Protein AF-A0A8J5IFD4-F1 (afdb_monomer_lite)

Secondary structure (DSSP, 8-state):
----------------HHHHHHHHHHHH-TTPPP------PPP-PPPSSTT-HHHHHHHHHHHHHTT-GGGGG----HHHHHHHHHHHHTT------------

Sequence (103 aa):
MNGKESEEGESEQKDGLIDFVKHWQEASTSGHQLAIGPVEWIETLQQPDAVSCGVLVVAQVNSYLTEGMQLQEYNVLKKDVSVMRLNVLDGSVSFTGAFHIGV

Foldseek 3Di:
DDDDDDPDDPPPPPDDPVRVVVVVPVVPDPDDDDDDDDDDDDQFADDPDPPQVVLRVLLVVVCVVVVVPPRNVDHDDPVNSVVSVVCVVVVNSDPPDPPDPDD

pLDDT: mean 72.3, std 17.35, range [29.95, 90.44]

Organism: NCBI:txid2496075

Structure (mmCIF, N/CA/C/O backbone):
data_AF-A0A8J5IFD4-F1
#
_entry.id   AF-A0A8J5IFD4-F1
#
loop_
_atom_site.group_PDB
_atom_site.id
_atom_site.type_symbol
_atom_site.label_atom_id
_atom_site.label_alt_id
_atom_site.label_com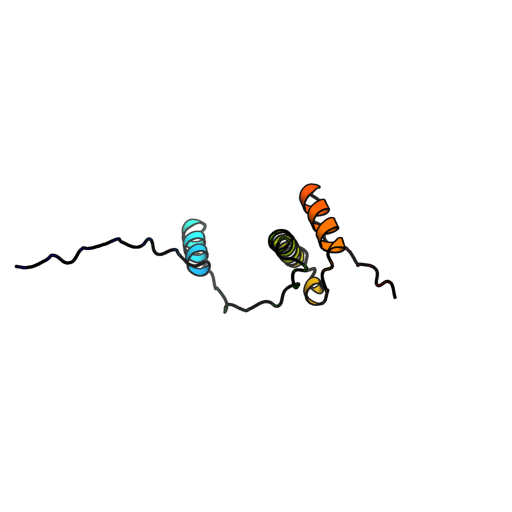p_id
_atom_site.label_asym_id
_atom_site.label_entity_id
_atom_site.label_seq_id
_atom_site.pdbx_PDB_ins_code
_atom_site.Cartn_x
_atom_site.Cartn_y
_atom_site.Cartn_z
_atom_site.occupancy
_atom_site.B_iso_or_equiv
_atom_site.auth_seq_id
_atom_site.auth_comp_id
_atom_site.auth_asym_id
_atom_site.auth_atom_id
_atom_site.pdbx_PDB_model_num
ATOM 1 N N . MET A 1 1 ? 8.724 49.317 23.387 1.00 36.44 1 MET A N 1
ATOM 2 C CA . MET A 1 1 ? 7.696 49.121 22.345 1.00 36.44 1 MET A CA 1
ATOM 3 C C . MET A 1 1 ? 7.507 47.623 22.188 1.00 36.44 1 MET A C 1
ATOM 5 O O . MET A 1 1 ? 8.445 46.959 21.773 1.00 36.44 1 MET A O 1
ATOM 9 N N . ASN A 1 2 ? 6.355 47.111 22.630 1.00 41.53 2 ASN A N 1
ATOM 10 C CA . ASN A 1 2 ? 5.953 45.711 22.482 1.00 41.53 2 ASN A CA 1
ATOM 11 C C . ASN A 1 2 ? 5.772 45.389 20.995 1.00 41.53 2 ASN A C 1
ATOM 13 O O . ASN A 1 2 ? 4.883 45.953 20.356 1.00 41.53 2 ASN A O 1
ATOM 17 N N . GLY A 1 3 ? 6.601 44.494 20.462 1.00 42.62 3 GLY A N 1
ATOM 18 C CA . GLY A 1 3 ? 6.360 43.833 19.184 1.00 42.62 3 GLY A CA 1
ATOM 19 C C . GLY A 1 3 ? 5.590 42.549 19.454 1.00 42.62 3 GLY A C 1
ATOM 20 O O . GLY A 1 3 ? 6.113 41.665 20.121 1.00 42.62 3 GLY A O 1
ATOM 21 N N . LYS A 1 4 ? 4.332 42.518 19.013 1.00 47.28 4 LYS A N 1
ATOM 22 C CA . LYS A 1 4 ? 3.388 41.408 19.154 1.00 47.28 4 LYS A CA 1
ATOM 23 C C . LYS A 1 4 ? 3.991 40.081 18.695 1.00 47.28 4 LYS A C 1
ATOM 25 O O . LYS A 1 4 ? 4.518 39.986 17.593 1.00 47.28 4 LYS A O 1
ATOM 30 N N . GLU A 1 5 ? 3.820 39.087 19.554 1.00 48.72 5 GLU A N 1
ATOM 31 C CA . GLU A 1 5 ? 3.754 37.668 19.234 1.00 48.72 5 GLU A CA 1
ATOM 32 C C . GLU A 1 5 ? 2.772 37.484 18.066 1.00 48.72 5 GLU A C 1
ATOM 34 O O . GLU A 1 5 ? 1.600 37.856 18.159 1.00 48.72 5 GLU A O 1
ATOM 39 N N . SER A 1 6 ? 3.278 37.034 16.920 1.00 49.50 6 SER A N 1
ATOM 40 C CA . SER A 1 6 ? 2.439 36.604 15.810 1.00 49.50 6 SER A CA 1
ATOM 41 C C . SER A 1 6 ? 1.981 35.184 16.107 1.00 49.50 6 SER A C 1
ATOM 43 O O . SER A 1 6 ? 2.758 34.240 15.981 1.00 49.50 6 SER A O 1
ATOM 45 N N . GLU A 1 7 ? 0.721 35.063 16.522 1.00 54.66 7 GLU A N 1
ATOM 46 C CA . GLU A 1 7 ? -0.076 33.850 16.362 1.00 54.66 7 GLU A CA 1
ATOM 47 C C . GLU A 1 7 ? -0.014 33.447 14.884 1.00 54.66 7 GLU A C 1
ATOM 49 O O . GLU A 1 7 ? -0.628 34.084 14.026 1.00 54.66 7 GLU A O 1
ATOM 54 N N . GLU A 1 8 ? 0.785 32.432 14.570 1.00 46.38 8 GLU A N 1
ATOM 55 C CA . GLU A 1 8 ? 0.882 31.886 13.225 1.00 46.38 8 GLU A CA 1
ATOM 56 C C . GLU A 1 8 ? 0.415 30.435 13.251 1.00 46.38 8 GLU A C 1
ATOM 58 O O . GLU A 1 8 ? 1.148 29.530 13.635 1.00 46.38 8 GLU A O 1
ATOM 63 N N . GLY A 1 9 ? -0.845 30.269 12.842 1.00 42.25 9 GLY A N 1
ATOM 64 C CA . GLY A 1 9 ? -1.382 29.050 12.257 1.00 42.25 9 GLY A CA 1
ATOM 65 C C . GLY A 1 9 ? -1.625 27.913 13.235 1.00 42.25 9 GLY A C 1
ATOM 66 O O . GLY A 1 9 ? -0.709 27.207 13.639 1.00 42.25 9 GLY A O 1
ATOM 67 N N . GLU A 1 10 ? -2.901 27.656 13.505 1.00 46.66 10 GLU A N 1
ATOM 68 C CA . GLU A 1 10 ? -3.403 26.317 13.790 1.00 46.66 10 GLU A CA 1
ATOM 69 C C . GLU A 1 10 ? -2.901 25.393 12.668 1.00 46.66 10 GLU A C 1
ATOM 71 O O . GLU A 1 10 ? -3.461 25.331 11.574 1.00 46.66 10 GLU A O 1
ATOM 76 N N . SER A 1 11 ? -1.732 24.782 12.874 1.00 53.47 11 SER A N 1
ATOM 77 C CA . SER A 1 11 ? -1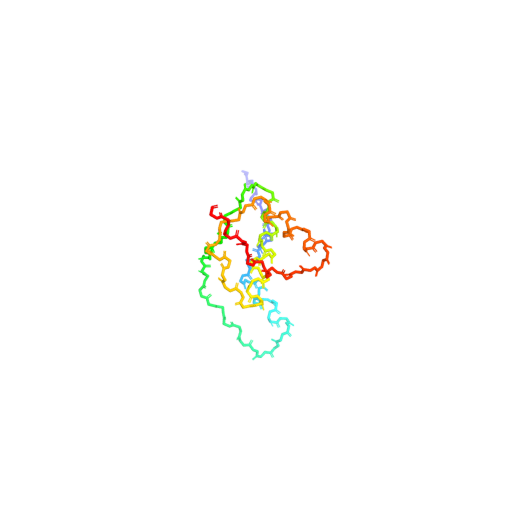.188 23.802 11.952 1.00 53.47 11 SER A CA 1
ATOM 78 C C . SER A 1 11 ? -2.213 22.686 11.897 1.00 53.47 11 SER A C 1
ATOM 80 O O . SER A 1 11 ? -2.422 22.036 12.921 1.00 53.47 11 SER A O 1
ATOM 82 N N . GLU A 1 12 ? -2.864 22.489 10.751 1.00 58.47 12 GLU A N 1
ATOM 83 C CA . GLU A 1 12 ? -3.700 21.320 10.501 1.00 58.47 12 GLU A CA 1
ATOM 84 C C . GLU A 1 12 ? -2.880 20.087 10.888 1.00 58.47 12 GLU A C 1
ATOM 86 O O . GLU A 1 12 ? -1.950 19.681 10.181 1.00 58.47 12 GLU A O 1
ATOM 91 N N . GLN A 1 13 ? -3.150 19.555 12.078 1.00 54.97 13 GLN A N 1
ATOM 92 C CA . GLN A 1 13 ? -2.482 18.381 12.592 1.00 54.97 13 GLN A CA 1
ATOM 93 C C . GLN A 1 13 ? -2.914 17.249 11.669 1.00 54.97 13 GLN A C 1
ATOM 95 O O . GLN A 1 13 ? -4.048 16.791 11.717 1.00 54.97 13 GLN A O 1
ATOM 100 N N . LYS A 1 14 ? -2.040 16.875 10.733 1.00 63.53 14 LYS A N 1
ATOM 101 C CA . LYS A 1 14 ? -2.312 15.770 9.822 1.00 63.53 14 LYS A CA 1
ATOM 102 C C . LYS A 1 14 ? -2.382 14.502 10.657 1.00 63.53 14 LYS A C 1
ATOM 104 O O . LYS A 1 14 ? -1.346 14.024 11.119 1.00 63.53 14 LYS A O 1
ATOM 109 N N . ASP A 1 15 ? -3.593 13.995 10.842 1.00 78.75 15 ASP A N 1
ATOM 110 C CA . ASP A 1 15 ? -3.846 12.701 11.461 1.00 78.75 15 ASP A CA 1
ATOM 111 C C . ASP A 1 15 ? -2.933 11.633 10.848 1.00 78.75 15 ASP A C 1
ATOM 113 O O . ASP A 1 15 ? -2.793 11.518 9.623 1.00 78.75 15 ASP A O 1
ATOM 117 N N . GLY A 1 16 ? -2.297 10.837 11.708 1.00 87.12 16 GLY A N 1
ATOM 118 C CA . GLY A 1 16 ? -1.591 9.642 11.264 1.00 87.12 16 GLY A CA 1
ATOM 119 C C . GLY A 1 16 ? -2.574 8.569 10.783 1.00 87.12 16 GLY A C 1
ATOM 120 O O . GLY A 1 16 ? -3.776 8.648 11.026 1.00 87.12 16 GLY A O 1
ATOM 121 N N . LEU A 1 17 ? -2.066 7.503 10.151 1.00 88.00 17 LEU A N 1
ATOM 122 C CA . LEU A 1 17 ? -2.905 6.384 9.688 1.00 88.00 17 LEU A CA 1
ATOM 123 C C . LEU A 1 17 ? -3.773 5.792 10.815 1.00 88.00 17 LEU A C 1
ATOM 125 O O . LEU A 1 17 ? -4.927 5.449 10.588 1.00 88.00 17 LEU A O 1
ATOM 129 N N . ILE A 1 18 ? -3.225 5.691 12.029 1.00 89.50 18 ILE A N 1
ATOM 130 C CA . ILE A 1 18 ? -3.944 5.176 13.202 1.00 89.50 18 ILE A CA 1
ATOM 131 C C . ILE A 1 18 ? -5.13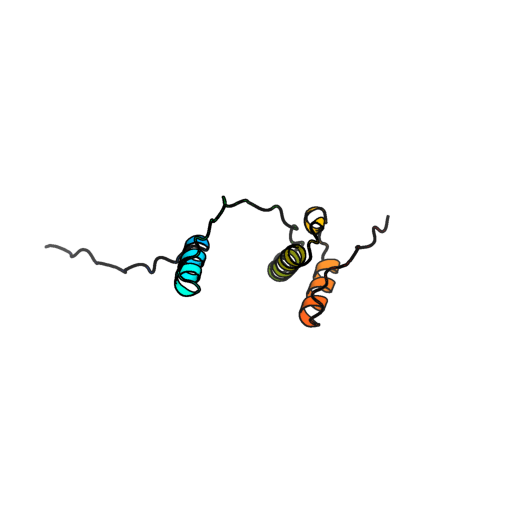6 6.069 13.552 1.00 89.50 18 ILE A C 1
ATOM 133 O O . ILE A 1 18 ? -6.229 5.557 13.789 1.00 89.50 18 ILE A O 1
ATOM 137 N N . ASP A 1 19 ? -4.933 7.383 13.581 1.00 89.94 19 ASP A N 1
ATOM 138 C CA . ASP A 1 19 ? -5.977 8.337 13.955 1.00 89.94 19 ASP A CA 1
ATOM 139 C C . ASP A 1 19 ? -7.055 8.395 12.873 1.00 89.94 19 ASP A C 1
ATOM 141 O O . ASP A 1 19 ? -8.240 8.283 13.181 1.00 89.94 19 ASP A O 1
ATOM 145 N N . PHE A 1 20 ? -6.648 8.385 11.599 1.00 90.25 20 PHE A N 1
ATOM 146 C CA . PHE A 1 20 ? -7.569 8.244 10.473 1.00 90.25 20 PHE A CA 1
ATOM 147 C C . PHE A 1 20 ? -8.457 6.997 10.599 1.00 90.25 20 PHE A C 1
ATOM 149 O O . PHE A 1 20 ? -9.675 7.082 10.440 1.00 90.25 20 PHE A O 1
ATOM 156 N N . VAL A 1 21 ? -7.872 5.833 10.900 1.00 89.56 21 VAL A N 1
ATOM 157 C CA . VAL A 1 21 ? -8.622 4.574 11.017 1.00 89.56 21 VAL A CA 1
ATOM 158 C C . VAL A 1 21 ? -9.603 4.610 12.197 1.00 89.56 21 VAL A C 1
ATOM 160 O O . VAL A 1 21 ? -10.720 4.104 12.069 1.00 89.56 21 VAL A O 1
ATOM 1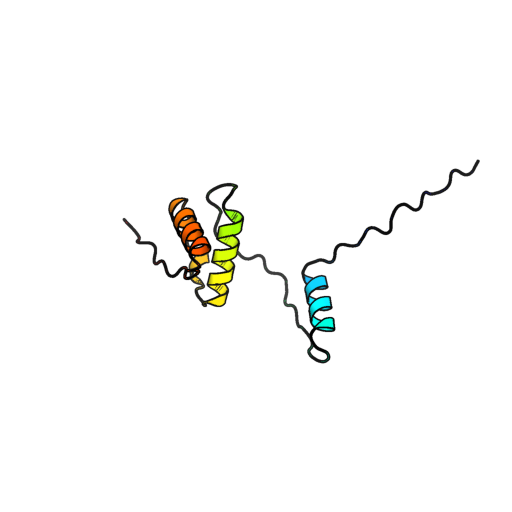63 N N . LYS A 1 22 ? -9.230 5.233 13.322 1.00 88.19 22 LYS A N 1
ATOM 164 C CA . LYS A 1 22 ? -10.138 5.433 14.464 1.00 88.19 22 LYS A CA 1
ATOM 165 C C . LYS A 1 22 ? -11.312 6.337 14.091 1.00 88.19 22 LYS A C 1
ATOM 167 O O . LYS A 1 22 ? -12.456 5.927 14.267 1.00 88.19 22 LYS A O 1
ATOM 172 N N . HIS A 1 23 ? -11.041 7.505 13.502 1.00 88.44 23 HIS A N 1
ATOM 173 C CA . HIS A 1 23 ? -12.083 8.432 13.050 1.00 88.44 23 HIS A CA 1
ATOM 174 C C . HIS A 1 23 ? -13.022 7.772 12.030 1.00 88.44 23 HIS A C 1
ATOM 176 O O . HIS A 1 23 ? -14.245 7.903 12.115 1.00 88.44 23 HIS A O 1
ATOM 182 N N . TRP A 1 24 ? -12.469 6.997 11.093 1.00 89.06 24 TRP A N 1
ATOM 183 C CA . TRP A 1 24 ? -13.263 6.232 10.136 1.00 89.06 24 TRP A CA 1
ATOM 184 C C . TRP A 1 24 ? -14.159 5.189 10.818 1.00 89.06 24 TRP A C 1
ATOM 186 O O . TRP A 1 24 ? -15.320 5.045 10.429 1.00 89.06 24 TRP A O 1
ATOM 196 N N . GLN A 1 25 ? -13.665 4.483 11.840 1.00 88.88 25 GLN A N 1
ATOM 197 C CA . GLN A 1 25 ? -14.462 3.504 12.581 1.00 88.88 25 GLN A CA 1
ATOM 198 C C . GLN A 1 25 ? -15.598 4.164 13.368 1.00 88.88 25 GLN A C 1
ATOM 200 O O . GLN A 1 25 ? -16.732 3.679 13.304 1.00 88.88 25 GLN A O 1
ATOM 205 N N . GLU A 1 26 ? -15.314 5.262 14.068 1.00 87.88 26 GLU A N 1
ATOM 206 C CA . GLU A 1 26 ? -16.316 6.038 14.807 1.00 87.88 26 GLU A CA 1
ATOM 207 C C . GLU A 1 26 ? -17.439 6.529 13.886 1.00 87.88 26 GLU A C 1
ATOM 209 O O . GLU A 1 26 ? -18.617 6.441 14.241 1.00 87.88 26 GLU A O 1
ATOM 214 N N . ALA A 1 27 ? -17.087 6.979 12.677 1.00 89.50 27 ALA A N 1
ATOM 215 C CA . ALA A 1 27 ? -18.049 7.437 11.679 1.00 89.50 27 ALA A CA 1
ATOM 216 C C . ALA A 1 27 ? -18.833 6.292 11.012 1.00 89.50 27 ALA A C 1
ATOM 218 O O . ALA A 1 27 ? -20.007 6.459 10.678 1.00 89.50 27 ALA A O 1
ATOM 219 N N . SER A 1 28 ? -18.200 5.136 10.790 1.00 87.50 28 SER A N 1
ATOM 220 C CA . SER A 1 28 ? -18.790 4.042 10.004 1.00 87.50 28 SER A CA 1
ATOM 221 C C . SER A 1 28 ? -19.676 3.110 10.826 1.00 87.50 28 SER A C 1
ATOM 223 O O . SER A 1 28 ? -20.590 2.487 10.282 1.00 87.50 28 SER A O 1
ATOM 225 N N . THR A 1 29 ? -19.405 2.934 12.122 1.00 78.88 29 THR A N 1
ATOM 226 C CA . THR A 1 29 ? -20.163 2.001 12.966 1.00 78.88 29 THR A CA 1
ATOM 227 C C . THR A 1 29 ? -20.110 2.412 14.432 1.00 78.88 29 THR A C 1
ATOM 229 O O . THR A 1 29 ? -19.054 2.372 15.063 1.00 78.88 29 THR A O 1
ATOM 232 N N . SER A 1 30 ? -21.274 2.697 15.018 1.00 72.62 30 SER A N 1
ATOM 233 C CA . SER A 1 30 ? -21.407 2.857 16.464 1.00 72.62 30 SER A CA 1
ATOM 234 C C . SER A 1 30 ? -21.497 1.483 17.141 1.00 72.62 30 SER A C 1
ATOM 236 O O . SER A 1 30 ? -22.389 0.687 16.856 1.00 72.62 30 SER A O 1
ATOM 238 N N . GLY A 1 31 ? -20.553 1.181 18.038 1.00 73.62 31 GLY A N 1
ATOM 239 C CA . GLY A 1 31 ? -20.661 0.050 18.974 1.00 73.62 31 GLY A CA 1
ATOM 240 C C . GLY A 1 31 ? -19.631 -1.075 18.841 1.00 73.62 31 GLY A C 1
ATOM 241 O O . GLY A 1 31 ? -19.602 -1.943 19.709 1.00 73.62 31 GLY A O 1
ATOM 242 N N . HIS A 1 32 ? -18.759 -1.059 17.830 1.00 77.50 32 HIS A N 1
ATOM 243 C CA . HIS A 1 32 ? -17.624 -1.987 17.759 1.00 77.50 32 HIS A CA 1
ATOM 244 C C . HIS A 1 32 ? -16.343 -1.272 18.178 1.00 77.50 32 HIS A C 1
ATOM 246 O O . HIS A 1 32 ? -16.062 -0.180 17.700 1.00 77.50 32 HIS A O 1
ATOM 252 N N . GLN A 1 33 ? -15.563 -1.879 19.071 1.00 80.06 33 GLN A N 1
ATOM 253 C CA . GLN A 1 33 ? -14.252 -1.355 19.436 1.00 80.06 33 GLN A CA 1
ATOM 254 C C . GLN A 1 33 ? -13.210 -1.905 18.462 1.00 80.06 33 GLN A C 1
ATOM 256 O O . GLN A 1 33 ? -13.032 -3.120 18.366 1.00 80.06 33 GLN A O 1
ATOM 261 N N . LEU A 1 34 ? -12.516 -1.020 17.747 1.00 84.31 34 LEU A N 1
ATOM 262 C CA . LEU A 1 34 ? -11.375 -1.417 16.933 1.00 84.31 34 LEU A CA 1
ATOM 263 C C . LEU A 1 34 ? -10.135 -1.588 17.816 1.00 84.31 34 LEU A C 1
ATOM 265 O O . LEU A 1 34 ? -9.646 -0.630 18.412 1.00 84.31 34 LEU A O 1
ATOM 269 N N . ALA A 1 35 ? -9.603 -2.806 17.866 1.00 85.50 35 ALA A N 1
ATOM 270 C CA . ALA A 1 35 ? -8.300 -3.075 18.458 1.00 85.50 35 ALA A CA 1
ATOM 271 C C . ALA A 1 35 ? -7.219 -2.953 17.376 1.00 85.50 35 ALA A C 1
ATOM 273 O O . ALA A 1 35 ? -7.152 -3.773 16.462 1.00 85.50 35 ALA A O 1
ATOM 274 N N . ILE A 1 36 ? -6.374 -1.927 17.478 1.00 86.75 36 ILE A N 1
ATOM 275 C CA . ILE A 1 36 ? -5.191 -1.774 16.627 1.00 86.75 36 ILE A CA 1
ATOM 276 C C . ILE A 1 36 ? -4.015 -2.400 17.377 1.00 86.75 36 ILE A C 1
ATOM 278 O O . ILE A 1 36 ? -3.666 -1.956 18.472 1.00 86.75 36 ILE A O 1
ATOM 282 N N . GLY A 1 37 ? -3.446 -3.461 16.806 1.00 87.50 37 GLY A N 1
ATOM 283 C CA . GLY A 1 37 ? -2.237 -4.097 17.326 1.00 87.50 37 GLY A CA 1
ATOM 284 C C . GLY A 1 37 ? -1.001 -3.193 17.217 1.00 87.50 37 GLY A C 1
ATOM 285 O O . GLY A 1 37 ? -1.077 -2.094 16.662 1.00 87.50 37 GLY A O 1
ATOM 286 N N . PRO A 1 38 ? 0.154 -3.631 17.743 1.00 86.62 38 PRO A N 1
ATOM 287 C CA . PRO A 1 38 ? 1.405 -2.908 17.548 1.00 86.62 38 PRO A CA 1
ATOM 288 C C . PRO A 1 38 ? 1.711 -2.739 16.054 1.00 86.62 38 PRO A C 1
ATOM 290 O O . PRO A 1 38 ? 1.406 -3.606 15.237 1.00 86.62 38 PRO A O 1
ATOM 293 N N . VAL A 1 39 ? 2.323 -1.608 15.700 1.00 86.06 39 VAL A N 1
ATOM 294 C CA . VAL A 1 39 ? 2.816 -1.383 14.339 1.00 86.06 39 VAL A CA 1
ATOM 295 C C . VAL A 1 39 ? 4.059 -2.236 14.138 1.00 86.06 39 VAL A C 1
ATOM 297 O O . VAL A 1 39 ? 5.061 -2.050 14.829 1.00 86.06 39 VAL A O 1
ATOM 300 N N . GLU A 1 40 ? 3.993 -3.147 13.175 1.00 86.06 40 GLU A N 1
ATOM 301 C CA . GLU A 1 40 ? 5.115 -3.990 12.787 1.00 86.06 40 GLU A CA 1
ATOM 302 C C . GLU A 1 40 ? 5.683 -3.526 11.448 1.00 86.06 40 GLU A C 1
ATOM 304 O O . GLU A 1 40 ? 4.954 -3.223 10.500 1.00 86.06 40 GLU A O 1
ATOM 309 N N . TRP A 1 41 ? 7.011 -3.463 11.377 1.00 84.81 41 TRP A N 1
ATOM 310 C CA . TRP A 1 41 ? 7.702 -3.272 10.113 1.00 84.81 41 TRP A CA 1
ATOM 311 C C . TRP A 1 41 ? 7.700 -4.593 9.365 1.00 84.81 41 TRP A C 1
ATOM 313 O O . TRP A 1 41 ? 8.245 -5.587 9.836 1.00 84.81 41 TRP A O 1
ATOM 323 N N . ILE A 1 42 ? 7.072 -4.586 8.199 1.00 78.00 42 ILE A N 1
ATOM 324 C CA . ILE A 1 42 ? 6.975 -5.760 7.347 1.00 78.00 42 ILE A CA 1
ATOM 325 C C . ILE A 1 42 ? 8.169 -5.737 6.395 1.00 78.00 42 ILE A C 1
ATOM 327 O O . ILE A 1 42 ? 8.396 -4.737 5.708 1.00 78.00 42 ILE A O 1
ATOM 331 N N . GLU A 1 43 ? 8.930 -6.828 6.343 1.00 74.94 43 GLU A N 1
ATOM 332 C CA . GLU A 1 43 ? 9.925 -7.009 5.290 1.00 74.94 43 GLU A CA 1
ATOM 333 C C . GLU A 1 43 ? 9.196 -7.165 3.954 1.00 74.94 43 GLU A C 1
ATOM 335 O O . GLU A 1 43 ? 8.271 -7.960 3.810 1.00 74.94 43 GLU A O 1
ATOM 340 N N . THR A 1 44 ? 9.554 -6.347 2.971 1.00 72.38 44 THR A N 1
ATOM 341 C CA . THR A 1 44 ? 8.886 -6.358 1.667 1.00 72.38 44 THR A CA 1
ATOM 342 C C . THR A 1 44 ? 9.898 -6.514 0.549 1.00 72.38 44 THR A C 1
ATOM 344 O O . THR A 1 44 ? 11.102 -6.317 0.731 1.00 72.38 44 THR A O 1
ATOM 347 N N . LEU A 1 45 ? 9.375 -6.851 -0.627 1.00 72.69 45 LEU A N 1
ATOM 348 C CA . LEU A 1 45 ? 10.120 -6.938 -1.872 1.00 72.69 45 LEU A CA 1
ATOM 349 C C . LEU A 1 45 ? 10.949 -5.674 -2.102 1.00 72.69 45 LEU A C 1
ATOM 351 O O . LEU A 1 45 ? 10.406 -4.574 -2.240 1.00 72.69 45 LEU A O 1
ATOM 355 N N . GLN A 1 46 ? 12.270 -5.830 -2.201 1.00 80.25 46 GLN A N 1
ATOM 356 C CA . GLN A 1 46 ? 13.121 -4.709 -2.574 1.00 80.25 46 GLN A CA 1
ATOM 357 C C . GLN A 1 46 ? 12.831 -4.299 -4.015 1.00 80.25 46 GLN A C 1
ATOM 359 O O . GLN A 1 46 ? 12.879 -5.111 -4.940 1.00 80.25 46 GLN A O 1
ATOM 364 N N . GLN A 1 47 ? 12.524 -3.017 -4.208 1.00 83.94 47 GLN A N 1
ATOM 365 C CA . GLN A 1 47 ? 12.240 -2.496 -5.535 1.00 83.94 47 GLN A CA 1
ATOM 366 C C . GLN A 1 47 ? 13.503 -2.529 -6.413 1.00 83.94 47 GLN A C 1
ATOM 368 O O . GLN A 1 47 ? 14.549 -2.033 -5.993 1.00 83.94 47 GLN A O 1
ATOM 373 N N . PRO A 1 48 ? 13.429 -3.067 -7.645 1.00 84.44 48 PRO A N 1
ATOM 374 C CA . PRO A 1 48 ? 14.594 -3.167 -8.528 1.00 84.44 48 PRO A CA 1
ATOM 375 C C . PRO A 1 48 ? 15.000 -1.825 -9.162 1.00 84.44 48 PRO A C 1
ATOM 377 O O . PRO A 1 48 ? 16.008 -1.745 -9.869 1.00 84.44 48 PRO A O 1
ATOM 380 N N . ASP A 1 49 ? 14.195 -0.779 -8.979 1.00 86.81 49 ASP A N 1
ATOM 381 C CA . ASP A 1 49 ? 14.406 0.566 -9.504 1.00 86.81 49 ASP A CA 1
ATOM 382 C C . ASP A 1 49 ? 13.616 1.604 -8.691 1.00 86.81 49 ASP A C 1
ATOM 384 O O . ASP A 1 49 ? 12.822 1.251 -7.827 1.00 86.81 49 ASP A O 1
ATOM 388 N N . ALA A 1 50 ? 13.821 2.891 -8.981 1.00 88.69 50 ALA A N 1
ATOM 389 C CA . ALA A 1 50 ? 13.204 4.006 -8.259 1.00 88.69 50 ALA A CA 1
ATOM 390 C C . ALA A 1 50 ? 11.746 4.314 -8.664 1.00 88.69 50 ALA A C 1
ATOM 392 O O . ALA A 1 50 ? 11.186 5.308 -8.203 1.00 88.69 50 ALA A O 1
ATOM 393 N N . VAL A 1 51 ? 11.138 3.532 -9.566 1.00 90.44 51 VAL A N 1
ATOM 394 C CA . VAL A 1 51 ? 9.837 3.866 -10.182 1.00 90.44 51 VAL A CA 1
ATOM 395 C C . VAL A 1 51 ? 8.784 2.770 -10.029 1.00 90.44 51 VAL A C 1
ATOM 397 O O . VAL A 1 51 ? 7.678 2.902 -10.559 1.00 90.44 51 VAL A O 1
ATOM 400 N N . SER A 1 52 ? 9.105 1.679 -9.333 1.00 88.50 52 SER A N 1
ATOM 401 C CA . SER A 1 52 ? 8.253 0.483 -9.250 1.00 88.50 52 SER A CA 1
ATOM 402 C C . SER A 1 52 ? 7.524 0.308 -7.922 1.00 88.50 52 SER A C 1
ATOM 404 O O . SER A 1 52 ? 6.725 -0.617 -7.794 1.00 88.50 52 SER A O 1
ATOM 406 N N . CYS A 1 53 ? 7.714 1.226 -6.970 1.00 88.44 53 CYS A N 1
ATOM 407 C CA . CYS A 1 53 ? 7.089 1.177 -5.648 1.00 88.44 53 CYS A CA 1
ATOM 408 C C . CYS A 1 53 ? 5.560 0.995 -5.690 1.00 88.44 53 CYS A C 1
ATOM 410 O O . CYS A 1 53 ? 5.037 0.139 -4.986 1.00 88.44 53 CYS A O 1
ATOM 412 N N . GLY A 1 54 ? 4.838 1.721 -6.551 1.00 88.38 54 GLY A N 1
ATOM 413 C CA . GLY A 1 54 ? 3.374 1.628 -6.617 1.00 88.38 54 GLY A CA 1
ATOM 414 C C . GLY A 1 54 ? 2.870 0.242 -7.031 1.00 88.38 54 GLY A C 1
ATOM 415 O O . GLY A 1 54 ? 1.925 -0.280 -6.450 1.00 88.38 54 GLY A O 1
ATOM 416 N N . VAL A 1 55 ? 3.542 -0.389 -7.994 1.00 86.25 55 VAL A N 1
ATOM 417 C CA . VAL A 1 55 ? 3.190 -1.735 -8.479 1.00 86.25 55 VAL A CA 1
ATOM 418 C C . VAL A 1 55 ? 3.469 -2.780 -7.404 1.00 86.25 55 VAL A C 1
ATOM 420 O O . VAL A 1 55 ? 2.673 -3.695 -7.214 1.00 86.25 55 VAL A O 1
ATOM 423 N N . LEU A 1 56 ? 4.568 -2.614 -6.667 1.00 85.12 56 LEU A N 1
ATOM 424 C CA . LEU A 1 56 ? 4.937 -3.502 -5.568 1.00 85.12 56 LEU A CA 1
ATOM 425 C C . LEU A 1 56 ? 3.967 -3.404 -4.391 1.00 85.12 56 LEU A C 1
ATOM 427 O O . LEU A 1 56 ? 3.613 -4.431 -3.824 1.00 85.12 56 LEU A O 1
ATOM 431 N N . VAL A 1 57 ? 3.479 -2.202 -4.064 1.00 85.94 57 VAL A N 1
ATOM 432 C CA . VAL A 1 57 ? 2.431 -2.022 -3.045 1.00 85.94 57 VAL A CA 1
ATOM 433 C C . VAL A 1 57 ? 1.159 -2.768 -3.446 1.00 85.94 57 VAL A C 1
ATOM 435 O O . VAL A 1 57 ? 0.605 -3.506 -2.634 1.00 85.94 57 VAL A O 1
ATOM 438 N N . VAL A 1 58 ? 0.717 -2.636 -4.701 1.00 86.06 58 VAL A N 1
ATOM 439 C CA . VAL A 1 58 ? -0.467 -3.356 -5.202 1.00 86.06 58 VAL A CA 1
ATOM 440 C C . VAL A 1 58 ? -0.261 -4.870 -5.144 1.00 86.06 58 VAL A C 1
ATOM 442 O O . VAL A 1 58 ? -1.147 -5.588 -4.681 1.00 86.06 58 VAL A O 1
ATOM 445 N N . ALA A 1 59 ? 0.912 -5.356 -5.556 1.00 79.81 59 ALA A N 1
ATOM 446 C CA . ALA A 1 59 ? 1.248 -6.775 -5.487 1.00 79.81 59 ALA A CA 1
ATOM 447 C C . ALA A 1 59 ? 1.230 -7.299 -4.044 1.00 79.81 59 ALA A C 1
ATOM 449 O O . ALA A 1 59 ? 0.607 -8.327 -3.779 1.00 79.81 59 ALA A O 1
ATOM 450 N N . GLN A 1 60 ? 1.833 -6.564 -3.104 1.00 80.56 60 GLN A N 1
ATOM 451 C CA . GLN A 1 60 ? 1.858 -6.923 -1.686 1.00 80.56 60 GLN A CA 1
ATOM 452 C C . GLN A 1 60 ? 0.445 -6.986 -1.091 1.00 80.56 60 GLN A C 1
ATOM 454 O O . GLN A 1 60 ? 0.103 -7.967 -0.432 1.00 80.56 60 GLN A O 1
ATOM 459 N N . VAL A 1 61 ? -0.389 -5.971 -1.345 1.00 83.81 61 VAL A N 1
ATOM 460 C CA . VAL A 1 61 ? -1.784 -5.936 -0.873 1.00 83.81 61 VAL A CA 1
ATOM 461 C C . VAL A 1 61 ? -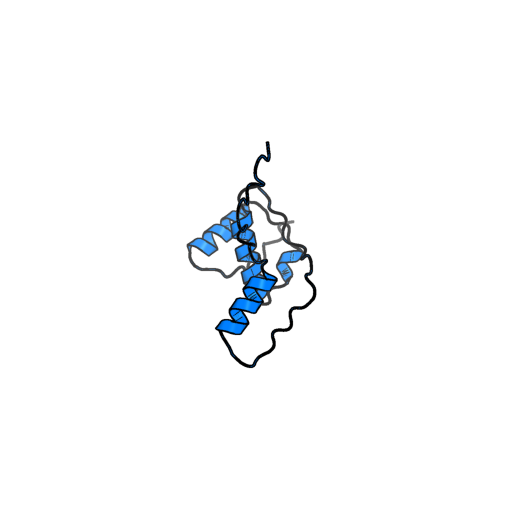2.572 -7.112 -1.441 1.00 83.81 61 VAL A C 1
ATOM 463 O O . VAL A 1 61 ? -3.259 -7.801 -0.690 1.00 83.81 61 VAL A O 1
ATOM 466 N N . ASN A 1 62 ? -2.440 -7.392 -2.740 1.00 80.06 62 ASN A N 1
ATOM 467 C CA . ASN A 1 62 ? -3.119 -8.533 -3.342 1.00 80.06 62 ASN 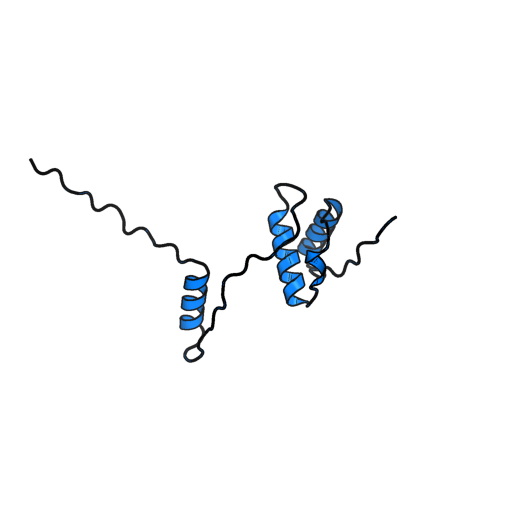A CA 1
ATOM 468 C C . ASN A 1 62 ? -2.675 -9.858 -2.711 1.00 80.06 62 ASN A C 1
ATOM 470 O O . ASN A 1 62 ? -3.517 -10.691 -2.403 1.00 80.06 62 ASN A O 1
ATOM 474 N N . SER A 1 63 ? -1.374 -10.030 -2.467 1.00 77.44 63 SER A N 1
ATOM 475 C CA . SER A 1 63 ? -0.821 -11.207 -1.788 1.00 77.44 63 SER A CA 1
ATOM 476 C C . SER A 1 63 ? -1.496 -11.483 -0.448 1.00 77.44 63 SER A C 1
ATOM 478 O O . SER A 1 63 ? -1.862 -12.623 -0.167 1.00 77.44 63 SER A O 1
ATOM 480 N N . TYR A 1 64 ? -1.684 -10.435 0.360 1.00 78.44 64 TYR A N 1
ATOM 481 C CA . TYR A 1 64 ? -2.381 -10.534 1.641 1.00 78.44 64 TYR A CA 1
ATOM 482 C C . TYR A 1 64 ? -3.851 -10.918 1.467 1.00 78.44 64 TYR A C 1
ATOM 484 O O . TYR A 1 64 ? -4.347 -11.763 2.205 1.00 78.44 64 TYR A O 1
ATOM 492 N N . LEU A 1 65 ? -4.538 -10.334 0.482 1.00 81.56 65 LEU A N 1
ATOM 493 C CA . LEU A 1 65 ? -5.950 -10.618 0.215 1.00 81.56 65 LEU A CA 1
ATOM 494 C C . LEU A 1 65 ? -6.190 -12.035 -0.321 1.00 81.56 65 LEU A C 1
ATOM 496 O O . LEU A 1 65 ? -7.253 -12.599 -0.084 1.00 81.56 65 LEU A O 1
ATOM 500 N N . THR A 1 66 ? -5.225 -12.607 -1.043 1.00 77.50 66 THR A N 1
ATOM 501 C CA . THR A 1 66 ? -5.341 -13.945 -1.642 1.00 77.50 66 THR A CA 1
ATOM 502 C C . THR A 1 66 ? -4.656 -15.042 -0.822 1.00 77.50 66 THR A C 1
ATOM 504 O O . THR A 1 66 ? -4.417 -16.120 -1.361 1.00 77.50 66 THR A O 1
ATOM 507 N N . GLU A 1 67 ? -4.277 -14.767 0.434 1.00 68.06 67 GLU A N 1
ATOM 508 C CA . GLU A 1 67 ? -3.528 -15.680 1.325 1.00 68.06 67 GLU A CA 1
ATOM 509 C C . GLU A 1 67 ? -2.194 -16.193 0.734 1.00 68.06 67 GLU A C 1
ATOM 511 O O . GLU A 1 67 ? -1.600 -17.171 1.193 1.00 68.06 67 GLU A O 1
ATOM 516 N N . GLY A 1 68 ? -1.670 -15.505 -0.281 1.00 63.06 68 GLY A N 1
ATOM 517 C CA . GLY A 1 68 ? -0.404 -15.828 -0.924 1.00 63.06 68 GLY A CA 1
ATOM 518 C C . GLY A 1 68 ? 0.752 -15.239 -0.129 1.00 63.06 68 GLY A C 1
ATOM 519 O O . GLY A 1 68 ? 1.326 -14.242 -0.538 1.00 63.06 68 GLY A O 1
ATOM 520 N N . MET A 1 69 ? 1.125 -15.812 1.013 1.00 54.28 69 MET A N 1
ATOM 521 C CA . MET A 1 69 ? 2.204 -15.260 1.858 1.00 54.28 69 MET A CA 1
ATOM 522 C C . MET A 1 69 ? 3.628 -15.393 1.273 1.00 54.28 69 MET A C 1
ATOM 524 O O . MET A 1 69 ? 4.588 -14.952 1.894 1.00 54.28 69 MET A O 1
ATOM 528 N N . GLN A 1 70 ? 3.798 -15.963 0.077 1.00 57.59 70 GLN A N 1
ATOM 529 C CA . GLN A 1 70 ? 5.122 -16.309 -0.465 1.00 57.59 70 GLN A CA 1
ATOM 530 C C . GLN A 1 70 ? 5.902 -15.144 -1.091 1.00 57.59 70 GLN A C 1
ATOM 532 O O . GLN A 1 70 ? 7.065 -15.321 -1.444 1.00 57.59 70 GLN A O 1
ATOM 537 N N . LEU A 1 71 ? 5.313 -13.952 -1.239 1.00 58.06 71 LEU A N 1
ATOM 538 C CA . LEU A 1 71 ? 6.027 -12.841 -1.876 1.00 58.06 71 LEU A CA 1
ATOM 539 C C . LEU A 1 71 ? 7.251 -12.372 -1.080 1.00 58.06 71 LEU A C 1
ATOM 541 O O . LEU A 1 71 ? 8.166 -11.840 -1.690 1.00 58.06 71 LEU A O 1
ATOM 545 N N . GLN A 1 72 ? 7.320 -12.587 0.236 1.00 56.81 72 GLN A N 1
ATOM 546 C CA . GLN A 1 72 ? 8.438 -12.071 1.040 1.00 56.81 72 GLN A CA 1
ATOM 547 C C . GLN A 1 72 ? 9.789 -12.740 0.755 1.00 56.81 72 GLN A C 1
ATOM 549 O O . GLN A 1 72 ? 10.827 -12.144 1.020 1.00 56.81 72 GLN A O 1
ATOM 554 N N . GLU A 1 73 ? 9.796 -13.936 0.165 1.00 58.12 73 GLU A N 1
ATOM 555 C CA . GLU A 1 73 ? 11.030 -14.687 -0.106 1.00 58.12 73 GLU A CA 1
ATOM 556 C C . GLU A 1 73 ? 11.584 -14.456 -1.524 1.00 58.12 73 GLU A C 1
ATOM 558 O O . GLU A 1 73 ? 12.625 -15.007 -1.890 1.00 58.12 73 GLU A O 1
ATOM 563 N N . TYR A 1 74 ? 10.905 -13.653 -2.352 1.00 66.75 74 TYR A N 1
ATOM 564 C CA . TYR A 1 74 ? 11.245 -13.503 -3.767 1.00 66.75 74 TYR A CA 1
ATOM 565 C C . TYR A 1 74 ? 12.063 -12.237 -4.051 1.00 66.75 74 TYR A C 1
ATOM 567 O O . TYR A 1 74 ? 11.741 -11.148 -3.597 1.00 66.75 74 TYR A O 1
ATOM 575 N N . ASN A 1 75 ? 13.097 -12.339 -4.887 1.00 71.50 75 ASN A N 1
ATOM 576 C CA . ASN A 1 75 ? 13.768 -11.154 -5.426 1.00 71.50 75 ASN A CA 1
ATOM 577 C C . ASN A 1 75 ? 13.027 -10.670 -6.675 1.00 71.50 75 ASN A C 1
ATOM 579 O O . ASN A 1 75 ? 13.084 -11.328 -7.713 1.00 71.50 75 ASN A O 1
ATOM 583 N N . VAL A 1 76 ? 12.368 -9.510 -6.605 1.00 75.50 76 VAL A N 1
ATOM 584 C CA . VAL A 1 76 ? 11.664 -8.948 -7.767 1.00 75.50 76 VAL A CA 1
ATOM 585 C C . VAL A 1 76 ? 12.655 -8.443 -8.803 1.00 75.50 76 VAL A C 1
ATOM 587 O O . VAL A 1 76 ? 13.407 -7.497 -8.568 1.00 75.50 76 VAL A O 1
ATOM 590 N N . LEU A 1 77 ? 12.599 -9.019 -10.000 1.00 81.62 77 LEU A N 1
ATOM 591 C CA . LEU A 1 77 ? 13.352 -8.536 -11.147 1.00 81.62 77 LEU A CA 1
ATOM 592 C C . LEU A 1 77 ? 12.514 -7.535 -11.950 1.00 81.62 77 LEU A C 1
ATOM 594 O O . LEU A 1 77 ? 11.283 -7.530 -11.917 1.00 81.62 77 LEU A O 1
ATOM 598 N N . LYS A 1 78 ? 13.180 -6.716 -12.773 1.00 81.12 78 LYS A N 1
ATOM 599 C CA . LYS A 1 78 ? 12.499 -5.758 -13.667 1.00 81.12 78 LYS A CA 1
ATOM 600 C C . LYS A 1 78 ? 11.469 -6.418 -14.590 1.00 81.12 78 LYS A C 1
ATOM 602 O O . LYS A 1 78 ? 10.441 -5.819 -14.880 1.00 81.12 78 LYS A O 1
ATOM 607 N N . LYS A 1 79 ? 11.723 -7.655 -15.039 1.00 83.50 79 LYS A N 1
ATOM 608 C CA . LYS A 1 79 ? 10.763 -8.416 -15.857 1.00 83.50 79 LYS A CA 1
ATOM 609 C C . LYS A 1 79 ? 9.473 -8.721 -15.092 1.00 83.50 79 LYS A C 1
ATOM 611 O O . LYS A 1 79 ? 8.398 -8.647 -15.676 1.00 83.50 79 LYS A O 1
ATOM 616 N N . ASP A 1 80 ? 9.582 -9.005 -13.797 1.00 79.00 80 ASP A N 1
ATOM 617 C CA . ASP A 1 80 ? 8.438 -9.349 -12.959 1.00 79.00 80 ASP A CA 1
ATOM 618 C C . ASP A 1 80 ? 7.601 -8.095 -12.732 1.00 79.00 80 ASP A C 1
ATOM 620 O O . ASP A 1 80 ? 6.393 -8.140 -12.919 1.00 79.00 80 ASP A O 1
ATOM 624 N N . VAL A 1 81 ? 8.241 -6.942 -12.499 1.00 82.25 81 VAL A N 1
ATOM 625 C CA . VAL A 1 81 ? 7.557 -5.639 -12.473 1.00 82.25 81 VAL A CA 1
ATOM 626 C C . VAL A 1 81 ? 6.789 -5.373 -13.768 1.00 82.25 81 VAL A C 1
ATOM 628 O O . VAL A 1 81 ? 5.655 -4.906 -13.706 1.00 82.25 81 VAL A O 1
ATOM 631 N N . SER A 1 82 ? 7.376 -5.634 -14.939 1.00 86.00 82 SER A N 1
ATOM 632 C CA . SER A 1 82 ? 6.684 -5.417 -16.219 1.00 86.00 82 SER A CA 1
ATOM 633 C C . SER A 1 82 ? 5.428 -6.279 -16.343 1.00 86.00 82 SER A C 1
ATOM 635 O O . SER A 1 82 ? 4.383 -5.773 -16.749 1.00 86.00 82 SER A O 1
ATOM 637 N N . VAL A 1 83 ? 5.506 -7.552 -15.942 1.00 83.62 83 VAL A N 1
ATOM 638 C CA . VAL A 1 83 ? 4.343 -8.453 -15.895 1.00 83.62 83 VAL A CA 1
ATOM 639 C C . VAL A 1 83 ? 3.324 -7.958 -14.872 1.00 83.62 83 VAL A C 1
ATOM 641 O O . VAL A 1 83 ? 2.138 -7.885 -15.174 1.00 83.62 83 VAL A O 1
ATOM 644 N N . MET A 1 84 ? 3.775 -7.539 -13.689 1.00 84.19 84 MET A N 1
ATOM 645 C CA . MET A 1 84 ? 2.895 -7.011 -12.651 1.00 84.19 84 MET A CA 1
ATOM 646 C C . MET A 1 84 ? 2.157 -5.747 -13.112 1.00 84.19 84 MET A C 1
ATOM 648 O O . MET A 1 84 ? 0.958 -5.620 -12.887 1.00 84.19 84 MET A O 1
ATOM 652 N N . ARG A 1 85 ? 2.849 -4.828 -13.796 1.00 86.38 85 ARG A N 1
ATOM 653 C CA . ARG A 1 85 ? 2.248 -3.625 -14.395 1.00 86.38 85 ARG A CA 1
ATOM 654 C C . ARG A 1 85 ? 1.177 -3.988 -15.412 1.00 86.38 85 ARG A C 1
ATOM 656 O O . ARG A 1 85 ? 0.096 -3.414 -15.360 1.00 86.38 85 ARG A O 1
ATOM 663 N N . LEU A 1 86 ? 1.479 -4.922 -16.312 1.00 86.25 86 LEU A N 1
ATOM 664 C CA . LEU A 1 86 ? 0.530 -5.382 -17.321 1.00 86.25 86 LEU A CA 1
ATOM 665 C C . LEU A 1 86 ? -0.719 -5.980 -16.663 1.00 86.25 86 LEU A C 1
ATOM 667 O O . LEU A 1 86 ? -1.828 -5.565 -16.967 1.00 86.25 86 LEU A O 1
ATOM 671 N N . ASN A 1 87 ? -0.531 -6.853 -15.675 1.00 81.25 87 ASN A N 1
ATOM 672 C CA . ASN A 1 87 ? -1.610 -7.473 -14.910 1.00 81.25 87 ASN A CA 1
ATOM 673 C C . ASN A 1 87 ? -2.526 -6.447 -14.223 1.00 81.25 87 ASN A C 1
ATOM 675 O O . ASN A 1 87 ? -3.746 -6.602 -14.235 1.00 81.25 87 ASN A O 1
ATOM 679 N N . VAL A 1 88 ? -1.955 -5.378 -13.657 1.00 84.25 88 VAL A N 1
ATOM 680 C CA . VAL A 1 88 ? -2.733 -4.276 -13.068 1.00 84.25 88 VAL A CA 1
ATOM 681 C C . VAL A 1 88 ? -3.528 -3.520 -14.136 1.00 84.25 88 VAL A C 1
ATOM 683 O O . VAL A 1 88 ? -4.695 -3.206 -13.908 1.00 84.25 88 VAL A O 1
ATOM 686 N N . LEU A 1 89 ? -2.926 -3.241 -15.295 1.00 84.56 89 LEU A N 1
ATOM 687 C CA . LEU A 1 89 ? -3.587 -2.530 -16.397 1.00 84.56 89 LEU A CA 1
ATOM 688 C C . LEU A 1 89 ? -4.711 -3.354 -17.038 1.00 84.56 89 LEU A C 1
ATOM 690 O O . LEU A 1 89 ? -5.756 -2.802 -17.376 1.00 84.56 89 LEU A O 1
ATOM 694 N N . ASP A 1 90 ? -4.520 -4.666 -17.138 1.00 83.12 90 ASP A N 1
ATOM 695 C CA . ASP A 1 90 ? -5.477 -5.602 -17.734 1.00 83.12 90 ASP A CA 1
ATOM 696 C C . ASP A 1 90 ? -6.545 -6.078 -16.728 1.00 83.12 90 ASP A C 1
ATOM 698 O O . ASP A 1 90 ? -7.364 -6.944 -17.040 1.00 83.12 90 ASP A O 1
ATOM 702 N N . GLY A 1 91 ? -6.534 -5.556 -15.493 1.00 71.81 91 GLY A N 1
ATOM 703 C CA . GLY A 1 91 ? -7.466 -5.932 -14.420 1.00 71.81 91 GLY A CA 1
ATOM 704 C C . GLY A 1 91 ? -7.273 -7.354 -13.876 1.00 71.81 91 GLY A C 1
ATOM 705 O O . GLY A 1 91 ? -8.038 -7.813 -13.028 1.00 71.81 91 GLY A O 1
ATOM 706 N N . SER A 1 92 ? -6.236 -8.052 -14.331 1.00 65.38 92 SER A N 1
ATOM 707 C CA . SER A 1 92 ? -5.871 -9.397 -13.901 1.00 65.38 92 SER A CA 1
ATOM 708 C C . SER A 1 92 ? -4.939 -9.313 -12.693 1.00 65.38 92 SER A C 1
ATOM 710 O O . SER A 1 92 ? -3.758 -9.613 -12.789 1.00 65.38 92 SER A O 1
ATOM 712 N N . VAL A 1 93 ? -5.451 -8.918 -11.523 1.00 59.44 93 VAL A N 1
ATOM 713 C CA . VAL A 1 93 ? -4.643 -8.739 -10.289 1.00 59.44 93 VAL A CA 1
ATOM 714 C C . VAL A 1 93 ? -4.171 -10.081 -9.682 1.00 59.44 93 VAL A C 1
ATOM 716 O O . VAL A 1 93 ? -3.617 -10.136 -8.592 1.00 59.44 93 VAL A O 1
ATOM 719 N N . SER A 1 94 ? -4.348 -11.199 -10.391 1.00 55.28 94 SER A N 1
ATOM 720 C CA . SER A 1 94 ? -3.858 -12.503 -9.953 1.00 55.28 94 SER A CA 1
ATOM 721 C C . SER A 1 94 ? -2.343 -12.599 -10.142 1.00 55.28 94 SER A C 1
ATOM 723 O O . SER A 1 94 ? -1.842 -12.902 -11.225 1.00 55.28 94 SER A O 1
ATOM 725 N N . PHE A 1 95 ? -1.595 -12.379 -9.063 1.00 56.34 95 PHE A N 1
ATOM 726 C CA . PHE A 1 95 ? -0.156 -12.645 -8.997 1.00 56.34 95 PHE A CA 1
ATOM 727 C C . PHE A 1 95 ? 0.122 -14.120 -8.660 1.00 56.34 95 PHE A C 1
ATOM 729 O O . PHE A 1 95 ? 0.955 -14.431 -7.817 1.00 56.34 95 PHE A O 1
ATOM 736 N N . THR A 1 96 ? -0.571 -15.064 -9.305 1.00 44.91 96 THR A N 1
ATOM 737 C CA . THR A 1 96 ? -0.227 -16.499 -9.225 1.00 44.91 96 THR A CA 1
ATOM 738 C C . THR A 1 96 ? 0.821 -16.834 -10.281 1.00 44.91 96 THR A C 1
ATOM 740 O O . THR A 1 96 ? 0.599 -17.588 -11.222 1.00 44.91 96 THR A O 1
ATOM 743 N N . GLY A 1 97 ? 1.993 -16.223 -10.141 1.00 40.84 97 GLY A N 1
ATOM 744 C CA . GLY A 1 97 ? 3.169 -16.576 -10.919 1.00 40.84 97 GLY A CA 1
ATOM 745 C C . GLY A 1 97 ? 4.134 -17.359 -10.050 1.00 40.84 97 GLY A C 1
ATOM 746 O O . GLY A 1 97 ? 4.941 -16.759 -9.351 1.00 40.84 97 GLY A O 1
ATOM 747 N N . ALA A 1 98 ? 4.102 -18.691 -10.125 1.00 40.88 98 ALA A N 1
ATOM 748 C CA . ALA A 1 98 ? 5.303 -19.476 -9.870 1.00 40.88 98 ALA A CA 1
ATOM 749 C C . ALA A 1 98 ? 6.330 -19.052 -10.930 1.00 40.88 98 ALA A C 1
ATOM 751 O O . ALA A 1 98 ? 6.333 -19.559 -12.055 1.00 40.88 98 ALA A O 1
ATOM 752 N N . PHE A 1 99 ? 7.136 -18.040 -10.618 1.00 39.50 99 PHE A N 1
ATOM 753 C CA . PHE A 1 99 ? 8.195 -17.592 -11.505 1.00 39.50 99 PHE A CA 1
ATOM 754 C C . PHE A 1 99 ? 9.195 -18.742 -11.632 1.00 39.50 99 PHE A C 1
ATOM 756 O O . PHE A 1 99 ? 9.833 -19.137 -10.660 1.00 39.50 99 PHE A O 1
ATOM 763 N N . HIS A 1 100 ? 9.263 -19.324 -12.831 1.00 30.44 100 HIS A N 1
ATOM 764 C CA . HIS A 1 100 ? 10.145 -20.437 -13.164 1.00 30.44 100 HIS A CA 1
ATOM 765 C C . HIS A 1 100 ? 11.575 -20.152 -12.693 1.00 30.44 100 HIS A C 1
ATOM 767 O O . HIS A 1 100 ? 12.213 -19.198 -13.145 1.00 30.44 100 HIS A O 1
ATOM 773 N N . ILE A 1 101 ? 12.066 -21.013 -11.800 1.00 30.80 101 ILE A N 1
ATOM 774 C CA . ILE A 1 101 ? 13.475 -21.126 -11.442 1.00 30.80 101 ILE A CA 1
ATOM 775 C C . ILE A 1 101 ? 14.161 -21.740 -12.666 1.00 30.80 101 ILE A C 1
ATOM 777 O O . ILE A 1 101 ? 14.194 -22.956 -12.837 1.00 30.80 101 ILE A O 1
ATOM 781 N N . GLY A 1 102 ? 14.618 -20.887 -13.579 1.00 29.95 102 GLY A N 1
ATOM 782 C CA . GLY A 1 102 ? 15.610 -21.281 -14.569 1.00 29.95 102 GLY A CA 1
ATOM 783 C C . GLY A 1 102 ? 16.955 -21.348 -13.862 1.00 29.95 102 GLY A C 1
ATOM 784 O O . GLY A 1 102 ? 17.477 -20.304 -13.477 1.00 29.95 102 GLY A O 1
ATOM 785 N N . VAL A 1 103 ? 17.433 -22.573 -13.636 1.00 35.19 103 VAL A N 1
ATOM 786 C CA . VAL A 1 103 ? 18.821 -22.884 -13.257 1.00 35.19 103 VAL A CA 1
ATOM 787 C C . VAL A 1 103 ? 19.782 -22.328 -14.303 1.00 35.19 103 VAL A C 1
ATOM 789 O O . VAL A 1 103 ? 19.445 -22.432 -15.506 1.00 35.19 103 VAL A O 1
#

Radius of gyration: 21.4 Å; chains: 1; bounding box: 40×72×40 Å